Protein AF-A0A438GHR1-F1 (afdb_monomer)

Sequence (169 aa):
MHEEMKSLHKNNTYELMELPKGKKALKNKWVLKRKPEPNISQPSMNLEIEQLDVKTAFLHVCRLKKSLYGLKQALRQWYKKLDSFMVEHGYDRTASDHCVFVKKFSDGEVIIFLLYVDDMLIIGRDIGKIDKLKKELSKSFEMKDLGPAIQILGIKISRDGTNGKLWLS

Organism: Vitis vinifera (NCBI:txid29760)

Mean predicted aligned error: 11.73 Å

Structure (mmCIF, N/CA/C/O backbone):
data_AF-A0A438GHR1-F1
#
_entry.id   AF-A0A438GHR1-F1
#
loop_
_atom_site.group_PDB
_atom_site.id
_atom_site.type_symbol
_atom_site.label_atom_id
_atom_site.label_alt_id
_atom_site.label_comp_id
_atom_site.label_asym_id
_atom_site.label_entity_id
_atom_site.label_seq_id
_atom_site.pdbx_PDB_ins_code
_atom_site.Cartn_x
_atom_site.Cartn_y
_atom_site.Cartn_z
_atom_site.occupancy
_atom_site.B_iso_or_equiv
_atom_site.auth_seq_id
_atom_site.auth_comp_id
_atom_site.auth_asym_id
_atom_site.auth_atom_id
_atom_site.pdbx_PDB_model_num
ATOM 1 N N . MET A 1 1 ? 3.927 9.690 19.719 1.00 55.50 1 MET A N 1
ATOM 2 C CA . MET A 1 1 ? 2.719 10.045 20.494 1.00 5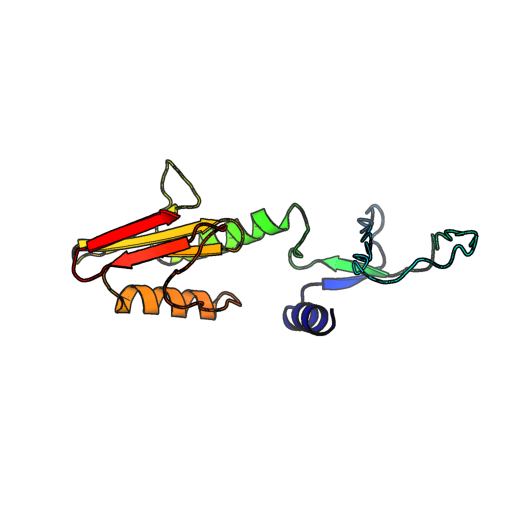5.50 1 MET A CA 1
ATOM 3 C C . MET A 1 1 ? 2.138 11.423 20.164 1.00 55.50 1 MET A C 1
ATOM 5 O O . MET A 1 1 ? 0.998 11.453 19.728 1.00 55.50 1 MET A O 1
ATOM 9 N N . HIS A 1 2 ? 2.851 12.553 20.316 1.00 66.44 2 HIS A N 1
ATOM 10 C CA . HIS A 1 2 ? 2.273 13.878 19.988 1.00 66.44 2 HIS A CA 1
ATOM 11 C C . HIS A 1 2 ? 1.879 14.018 18.506 1.00 66.44 2 HIS A C 1
ATOM 13 O O . HIS A 1 2 ? 0.755 14.410 18.207 1.00 66.44 2 HIS A O 1
ATOM 19 N N . GLU A 1 3 ? 2.763 13.632 17.583 1.00 68.75 3 GLU A N 1
ATOM 20 C CA . GLU A 1 3 ? 2.468 13.648 16.141 1.00 68.75 3 GLU A CA 1
ATOM 21 C C . GLU A 1 3 ? 1.344 12.671 15.755 1.00 68.75 3 GLU A C 1
ATOM 23 O O . GLU A 1 3 ? 0.461 13.008 14.969 1.00 68.75 3 GLU A O 1
ATOM 28 N N . GLU A 1 4 ? 1.296 11.493 16.383 1.00 69.50 4 GLU A N 1
ATOM 29 C CA . GLU A 1 4 ? 0.208 10.527 16.174 1.00 69.50 4 GLU A CA 1
ATOM 30 C C . GLU A 1 4 ? -1.141 11.100 16.623 1.00 69.50 4 GLU A C 1
ATOM 32 O O . GLU A 1 4 ? -2.114 11.014 15.879 1.00 69.50 4 GLU A O 1
ATOM 37 N N . MET A 1 5 ? -1.211 11.744 17.795 1.00 76.25 5 MET A N 1
ATOM 38 C CA . MET A 1 5 ? -2.456 12.360 18.270 1.00 76.25 5 MET A CA 1
ATOM 39 C C . MET A 1 5 ? -2.919 13.505 17.374 1.00 76.25 5 MET A C 1
ATOM 41 O O . MET A 1 5 ? -4.107 13.579 17.054 1.00 76.25 5 MET A O 1
ATOM 45 N N . LYS A 1 6 ? -1.992 14.339 16.887 1.00 79.44 6 LYS A N 1
ATOM 46 C CA . LYS A 1 6 ? -2.310 15.369 15.889 1.00 79.44 6 LYS A CA 1
ATOM 47 C C . LYS A 1 6 ? -2.886 14.759 14.611 1.00 79.44 6 LYS A C 1
ATOM 49 O O . LYS A 1 6 ? -3.883 15.268 14.103 1.00 79.44 6 LYS A O 1
ATOM 54 N N . SER A 1 7 ? -2.312 13.659 14.112 1.00 75.56 7 SER A N 1
ATOM 55 C CA . SER A 1 7 ? -2.842 12.954 12.936 1.00 75.56 7 SER A CA 1
ATOM 56 C C . SER A 1 7 ? -4.264 12.433 13.178 1.00 75.56 7 SER A C 1
ATOM 58 O O . SER A 1 7 ? -5.137 12.598 12.324 1.00 75.56 7 SER A O 1
ATOM 60 N N . LEU A 1 8 ? -4.556 11.884 14.364 1.00 80.75 8 LEU A N 1
ATOM 61 C CA . LEU A 1 8 ? -5.905 11.415 14.705 1.00 80.75 8 LEU A CA 1
ATOM 62 C C . LEU A 1 8 ? -6.941 12.546 14.742 1.00 80.75 8 LEU A C 1
ATOM 64 O O . LEU A 1 8 ? -8.063 12.347 14.267 1.00 80.75 8 LEU A O 1
ATOM 68 N N . HIS A 1 9 ? -6.577 13.719 15.269 1.00 80.44 9 HIS A N 1
ATOM 69 C CA . HIS A 1 9 ? -7.445 14.901 15.264 1.00 80.44 9 HIS A CA 1
ATOM 70 C C . HIS A 1 9 ? -7.642 15.454 13.856 1.00 80.44 9 HIS A C 1
ATOM 72 O O . HIS A 1 9 ? -8.784 15.636 13.436 1.00 80.44 9 HIS A O 1
ATOM 78 N N . LYS A 1 10 ? -6.555 15.629 13.094 1.00 83.38 10 LYS A N 1
ATOM 79 C CA . LYS A 1 10 ? -6.592 16.090 11.696 1.00 83.38 10 LYS A CA 1
ATOM 80 C C . LYS A 1 10 ? -7.491 15.203 10.833 1.00 83.38 10 LYS A C 1
ATOM 82 O O . LYS A 1 10 ? -8.243 15.698 10.001 1.00 83.38 10 LYS A O 1
ATOM 87 N N . ASN A 1 11 ? -7.452 13.893 11.067 1.00 82.06 11 ASN A N 1
ATOM 88 C CA . ASN A 1 11 ? -8.235 12.915 10.322 1.00 82.06 11 ASN A CA 1
ATOM 89 C C . ASN A 1 11 ? -9.652 12.689 10.877 1.00 82.06 11 ASN A C 1
ATOM 91 O O . ASN A 1 11 ? -10.371 11.855 10.317 1.00 82.06 11 ASN A O 1
ATOM 95 N N . ASN A 1 12 ? -10.067 13.405 11.932 1.00 83.50 12 ASN A N 1
ATOM 96 C CA . ASN A 1 12 ? -11.354 13.233 12.620 1.00 83.50 12 ASN A CA 1
ATOM 97 C C . ASN A 1 12 ? -11.636 11.750 12.949 1.00 83.50 12 ASN A C 1
ATOM 99 O O . ASN A 1 12 ? -12.716 11.215 12.685 1.00 83.50 12 ASN A O 1
ATOM 103 N N . THR A 1 13 ? -10.609 11.048 13.439 1.00 81.25 13 THR A N 1
ATOM 104 C CA . THR A 1 13 ? -10.615 9.583 13.581 1.00 81.25 13 THR A CA 1
ATOM 105 C C . THR A 1 13 ? -11.558 9.101 14.680 1.00 81.25 13 THR A C 1
ATOM 107 O O . THR A 1 13 ? -12.075 7.983 14.604 1.00 81.25 13 THR A O 1
ATOM 110 N N . TYR A 1 14 ? -11.812 9.927 15.692 1.00 85.19 14 TYR A N 1
ATOM 111 C CA . TYR A 1 14 ? -12.682 9.592 16.808 1.00 85.19 14 TYR A CA 1
ATOM 112 C C . TYR A 1 14 ? -13.398 10.826 17.351 1.00 85.19 14 TYR A C 1
ATOM 114 O O . TYR A 1 14 ? -13.000 11.958 17.097 1.00 85.19 14 TYR A O 1
ATOM 122 N N . GLU A 1 15 ? -14.439 10.590 18.137 1.00 86.62 15 GLU A N 1
ATOM 123 C CA . GLU A 1 15 ? -15.075 11.605 18.972 1.00 86.62 15 GLU A CA 1
ATOM 124 C C . GLU A 1 15 ? -15.254 11.075 20.395 1.00 86.62 15 GLU A C 1
ATOM 126 O O . GLU A 1 15 ? -15.350 9.863 20.608 1.00 86.62 15 GLU A O 1
ATOM 131 N N . LEU A 1 16 ? -15.283 11.981 21.367 1.00 85.00 16 LEU A N 1
ATOM 132 C CA . LEU A 1 16 ? -15.582 11.649 22.755 1.00 85.00 16 LEU A CA 1
ATOM 133 C C . LEU A 1 16 ? -17.096 11.661 22.957 1.00 85.00 16 LEU A C 1
ATOM 135 O O . LEU A 1 16 ? -17.762 12.618 22.572 1.00 85.00 16 LEU A O 1
ATOM 139 N N . MET A 1 17 ? -17.632 10.603 23.557 1.00 83.38 17 MET A N 1
ATOM 140 C CA . MET A 1 17 ? -19.052 10.500 23.891 1.00 83.38 17 MET A CA 1
ATOM 141 C C . MET A 1 17 ? -19.257 9.672 25.154 1.00 83.38 17 MET A C 1
ATOM 143 O O . MET A 1 17 ? -18.391 8.882 25.518 1.00 83.38 17 MET A O 1
ATOM 147 N N . GLU A 1 18 ? -20.411 9.788 25.800 1.00 83.88 18 GLU A N 1
ATOM 148 C CA . GLU A 1 18 ? -20.778 8.853 26.864 1.00 83.88 18 GLU A CA 1
ATOM 149 C C . GLU A 1 18 ? -20.989 7.438 26.314 1.00 83.88 18 GLU A C 1
ATOM 151 O O . GLU A 1 18 ? -21.389 7.249 25.160 1.00 83.88 18 GLU A O 1
ATOM 156 N N . LEU A 1 19 ? -20.721 6.420 27.135 1.00 81.69 19 LEU A N 1
ATOM 157 C CA . LEU A 1 19 ? -20.913 5.028 26.734 1.00 81.69 19 LEU A CA 1
ATOM 158 C C . LEU A 1 19 ? -22.399 4.762 26.409 1.00 81.69 19 LEU A C 1
ATOM 160 O O . LEU A 1 19 ? -23.237 4.843 27.309 1.00 81.69 19 LEU A O 1
ATOM 164 N N . PRO A 1 20 ? -22.753 4.381 25.164 1.00 84.75 20 PRO A N 1
ATOM 165 C CA . PRO A 1 20 ? -24.144 4.111 24.820 1.00 84.75 20 PRO A CA 1
ATOM 166 C C . PRO A 1 20 ? -24.714 2.942 25.631 1.00 84.75 20 PRO A C 1
ATOM 168 O O . PRO A 1 20 ? -24.051 1.913 25.804 1.00 84.75 20 PRO A O 1
ATOM 171 N N . LYS A 1 21 ? -25.975 3.062 26.068 1.00 83.81 21 LYS A N 1
ATOM 172 C CA . LYS A 1 21 ? -26.676 1.995 26.801 1.00 83.81 21 LYS A CA 1
ATOM 173 C C . LYS A 1 21 ? -26.648 0.681 26.005 1.00 83.81 21 LYS A C 1
ATOM 175 O O . LYS A 1 21 ? -26.923 0.659 24.807 1.00 83.81 21 LYS A O 1
ATOM 180 N N . GLY A 1 22 ? -26.291 -0.420 26.671 1.00 84.69 22 GLY A N 1
ATOM 181 C CA . GLY A 1 22 ? -26.218 -1.756 26.063 1.00 84.69 22 GLY A CA 1
ATOM 182 C C . GLY A 1 22 ? -24.974 -2.027 25.204 1.00 84.69 22 GLY A C 1
ATOM 183 O O . GLY A 1 22 ? -24.879 -3.091 24.593 1.00 84.69 22 GLY A O 1
ATOM 184 N N . LYS A 1 23 ? -24.003 -1.104 25.141 1.00 81.88 23 LYS A N 1
ATOM 185 C CA . LYS A 1 23 ? -22.714 -1.320 24.464 1.00 81.88 23 LYS A CA 1
ATOM 186 C C . LYS A 1 23 ? -21.593 -1.518 25.483 1.00 81.88 23 LYS A C 1
ATOM 188 O O . LYS A 1 23 ? -21.566 -0.893 26.536 1.00 81.88 23 LYS A O 1
ATOM 193 N N . LYS A 1 24 ? -20.633 -2.382 25.146 1.00 80.81 24 LYS A N 1
ATOM 194 C CA . LYS A 1 24 ? -19.422 -2.611 25.944 1.00 80.81 24 LYS A CA 1
ATOM 195 C C . LYS A 1 24 ? -18.250 -1.879 25.300 1.00 80.81 24 LYS A C 1
ATOM 197 O O . LYS A 1 24 ? -17.953 -2.113 24.130 1.00 80.81 24 LYS A O 1
ATOM 202 N N . ALA A 1 25 ? -17.576 -1.020 26.062 1.00 78.50 25 ALA A N 1
ATOM 203 C CA . ALA A 1 25 ? -16.344 -0.389 25.607 1.00 78.50 25 ALA A CA 1
ATOM 204 C C . ALA A 1 25 ? -15.245 -1.443 25.399 1.00 78.50 25 ALA A C 1
ATOM 206 O O . ALA A 1 25 ? -15.053 -2.336 26.234 1.00 78.50 25 ALA A O 1
ATOM 207 N N . LEU A 1 26 ? -14.502 -1.329 24.296 1.00 75.38 26 LEU A N 1
ATOM 208 C CA . LEU A 1 26 ? -13.290 -2.117 24.096 1.00 75.38 26 LEU A CA 1
ATOM 209 C C . LEU A 1 26 ? -12.210 -1.583 25.038 1.00 75.38 26 LEU A C 1
ATOM 211 O O . LEU A 1 26 ? -11.775 -0.441 24.911 1.00 75.38 26 LEU A O 1
ATOM 215 N N . LYS A 1 27 ? -11.776 -2.413 25.988 1.00 65.69 27 LYS A N 1
ATOM 216 C CA . LYS A 1 27 ? -10.633 -2.083 26.842 1.00 65.69 27 LYS A CA 1
ATOM 217 C C . LYS A 1 27 ? -9.363 -2.233 26.010 1.00 65.69 27 LYS A C 1
ATOM 219 O O . LYS A 1 27 ? -9.070 -3.331 25.544 1.00 65.69 27 LYS A O 1
ATOM 224 N N . ASN A 1 28 ? -8.617 -1.149 25.825 1.00 56.53 28 ASN A N 1
ATOM 225 C CA . ASN A 1 28 ? -7.293 -1.218 25.222 1.00 56.53 28 ASN A CA 1
ATOM 226 C C . ASN A 1 28 ? -6.250 -1.371 26.341 1.00 56.53 28 ASN A C 1
ATOM 228 O O . ASN A 1 28 ? -6.032 -0.441 27.113 1.00 56.53 28 ASN A O 1
ATOM 232 N N . LYS A 1 29 ? -5.651 -2.562 26.466 1.00 47.38 29 LYS A N 1
ATOM 233 C CA . LYS A 1 29 ? -4.483 -2.788 27.327 1.00 47.38 29 LYS A CA 1
ATOM 234 C C . LYS A 1 29 ? -3.228 -2.527 26.498 1.00 47.38 29 LYS A C 1
ATOM 236 O O . LYS A 1 29 ? -2.671 -3.451 25.913 1.00 47.38 29 LYS A O 1
ATOM 241 N N . TRP A 1 30 ? -2.773 -1.281 26.468 1.00 46.69 30 TRP A N 1
ATOM 242 C CA . TRP A 1 30 ? -1.406 -1.001 26.044 1.00 46.69 30 TRP A CA 1
ATOM 243 C C . TRP A 1 30 ? -0.465 -1.404 27.180 1.00 46.69 30 TRP A C 1
ATOM 245 O O . TRP A 1 30 ? -0.459 -0.781 28.238 1.00 46.69 30 TRP A O 1
ATOM 255 N N . VAL A 1 31 ? 0.312 -2.468 26.982 1.00 37.03 31 VAL A N 1
ATOM 256 C CA . VAL A 1 31 ? 1.412 -2.818 27.888 1.00 37.03 31 VAL A CA 1
ATOM 257 C C . VAL A 1 31 ? 2.642 -2.059 27.407 1.00 37.03 31 VAL A C 1
ATOM 259 O O . VAL A 1 31 ? 3.255 -2.427 26.405 1.00 37.03 31 VAL A O 1
ATOM 262 N N . LEU A 1 32 ? 2.993 -0.974 28.097 1.00 33.97 32 LEU A N 1
ATOM 263 C CA . LEU A 1 32 ? 4.230 -0.246 27.835 1.00 33.97 32 LEU A CA 1
ATOM 264 C C . LEU A 1 32 ? 5.406 -1.082 28.362 1.00 33.97 32 LEU A C 1
ATOM 266 O O . LEU A 1 32 ? 5.763 -1.015 29.536 1.00 33.97 32 LEU A O 1
ATOM 270 N N . LYS A 1 33 ? 6.001 -1.915 27.506 1.00 36.22 33 LYS A N 1
ATOM 271 C CA . LYS A 1 33 ? 7.210 -2.662 27.860 1.00 36.22 33 LYS A CA 1
ATOM 272 C C . LYS A 1 33 ? 8.418 -1.743 27.662 1.00 36.22 33 LYS A C 1
ATOM 274 O O . LYS A 1 33 ? 8.815 -1.495 26.525 1.00 36.22 33 LYS A O 1
ATOM 279 N N . ARG A 1 34 ? 8.999 -1.218 28.752 1.00 34.31 34 ARG A N 1
ATOM 280 C CA . ARG A 1 34 ? 10.312 -0.547 28.683 1.00 34.31 34 ARG A CA 1
ATOM 281 C C . ARG A 1 34 ? 11.323 -1.553 28.141 1.00 34.31 34 ARG A C 1
ATOM 283 O O . ARG A 1 34 ? 11.469 -2.641 28.693 1.00 34.31 34 ARG A O 1
ATOM 290 N N . LYS A 1 35 ? 11.997 -1.194 27.051 1.00 35.53 35 LYS A N 1
ATOM 291 C CA . LYS A 1 35 ? 13.143 -1.937 26.528 1.00 35.53 35 LYS A CA 1
ATOM 292 C C . LYS A 1 35 ? 14.341 -1.542 27.407 1.00 35.53 35 LYS A C 1
ATOM 294 O O . LYS A 1 35 ? 14.670 -0.357 27.413 1.00 35.53 35 LYS A O 1
ATOM 299 N N . PRO A 1 36 ? 14.912 -2.444 28.225 1.00 42.44 36 PRO A N 1
ATOM 300 C CA . PRO A 1 36 ? 16.077 -2.096 29.027 1.00 42.44 36 PRO A CA 1
ATOM 301 C C . PRO A 1 36 ? 17.268 -1.848 28.097 1.00 42.44 36 PRO A C 1
ATOM 303 O O . PRO A 1 36 ? 17.474 -2.598 27.140 1.00 42.44 36 PRO A O 1
ATOM 306 N N . GLU A 1 37 ? 18.023 -0.783 28.355 1.00 46.91 37 GLU A N 1
ATOM 307 C CA . GLU A 1 37 ? 19.318 -0.586 27.708 1.00 46.91 37 GLU A CA 1
ATOM 308 C C . GLU A 1 37 ? 20.335 -1.596 28.264 1.00 46.91 37 GLU A C 1
ATOM 310 O O . GLU A 1 37 ? 20.244 -1.947 29.443 1.00 46.91 37 GLU A O 1
ATOM 315 N N . PRO A 1 38 ? 21.305 -2.080 27.465 1.00 50.78 38 PRO A N 1
ATOM 316 C CA . PRO A 1 38 ? 22.126 -3.224 27.858 1.00 50.78 38 PRO A CA 1
ATOM 317 C C . PRO A 1 38 ? 23.184 -2.945 28.936 1.00 50.78 38 PRO A C 1
ATOM 319 O O . PRO A 1 38 ? 23.879 -3.879 29.306 1.00 50.78 38 PRO A O 1
ATOM 322 N N . ASN A 1 39 ? 23.355 -1.712 29.429 1.00 53.59 39 ASN A N 1
ATOM 323 C CA . ASN A 1 39 ? 24.538 -1.346 30.223 1.00 53.59 39 ASN A CA 1
ATOM 324 C C . ASN A 1 39 ? 24.255 -0.374 31.376 1.00 53.59 39 ASN A C 1
ATOM 326 O O . ASN A 1 39 ? 24.866 0.687 31.472 1.00 53.59 39 ASN A O 1
ATOM 330 N N . ILE A 1 40 ? 23.369 -0.748 32.299 1.00 51.59 40 ILE A N 1
ATOM 331 C CA . ILE A 1 40 ? 23.389 -0.157 33.642 1.00 51.59 40 ILE A CA 1
ATOM 332 C C . ILE A 1 40 ? 23.310 -1.304 34.647 1.00 51.59 40 ILE A C 1
ATOM 334 O O . ILE A 1 40 ? 22.316 -2.027 34.703 1.00 51.59 40 ILE A O 1
ATOM 338 N N . SER A 1 41 ? 24.386 -1.484 35.413 1.00 53.34 41 SER A N 1
ATOM 339 C CA . SER A 1 41 ? 24.448 -2.355 36.587 1.00 53.34 41 SER A CA 1
ATOM 340 C C . SER A 1 41 ? 23.233 -2.098 37.481 1.00 53.34 41 SER A C 1
ATOM 342 O O . SER A 1 41 ? 23.068 -0.992 37.995 1.00 53.34 41 SER A O 1
ATOM 344 N N . GLN A 1 42 ? 22.363 -3.099 37.624 1.00 50.16 42 GLN A N 1
ATOM 345 C CA . GLN A 1 42 ? 21.157 -3.016 38.447 1.00 50.16 42 GLN A CA 1
ATOM 346 C C . GLN A 1 42 ? 21.530 -2.727 39.909 1.00 50.16 42 GLN A C 1
ATOM 348 O O . GLN A 1 42 ? 22.249 -3.527 40.507 1.00 50.16 42 GLN A O 1
ATOM 353 N N . PRO A 1 43 ? 21.004 -1.663 40.540 1.00 42.56 43 PRO A N 1
ATOM 354 C CA . PRO A 1 43 ? 20.872 -1.658 41.983 1.00 42.56 43 PRO A CA 1
ATOM 355 C C . PRO A 1 43 ? 19.680 -2.552 42.339 1.00 42.56 43 PRO A C 1
ATOM 357 O O . PRO A 1 43 ? 18.554 -2.305 41.899 1.00 42.56 43 PRO A O 1
ATOM 360 N N . SER A 1 44 ? 19.918 -3.599 43.130 1.00 49.00 44 SER A N 1
ATOM 361 C CA . SER A 1 44 ? 18.861 -4.403 43.743 1.00 49.00 44 SER A CA 1
ATOM 362 C C . SER A 1 44 ? 18.155 -3.572 44.818 1.00 49.00 44 SER A C 1
ATOM 364 O O . SER A 1 44 ? 18.503 -3.625 45.996 1.00 49.00 44 SER A O 1
ATOM 366 N N . MET A 1 45 ? 17.173 -2.769 44.420 1.00 41.03 45 MET A N 1
ATOM 367 C CA . MET A 1 45 ? 16.161 -2.291 45.354 1.00 41.03 45 MET A CA 1
ATOM 368 C C . MET A 1 45 ? 14.944 -3.201 45.242 1.00 41.03 45 MET A C 1
ATOM 370 O O . MET A 1 45 ? 14.300 -3.263 44.194 1.00 41.03 45 MET A O 1
ATOM 374 N N . ASN A 1 46 ? 14.653 -3.910 46.334 1.00 43.00 46 ASN A N 1
ATOM 375 C CA . ASN A 1 46 ? 13.389 -4.607 46.542 1.00 43.00 46 ASN A CA 1
ATOM 376 C C . ASN A 1 46 ? 12.278 -3.552 46.605 1.00 43.00 46 ASN A C 1
ATOM 378 O O . ASN A 1 46 ? 12.009 -2.988 47.662 1.00 43.00 46 ASN A O 1
ATOM 382 N N . LEU A 1 47 ? 11.688 -3.238 45.454 1.00 46.28 47 LEU A N 1
ATOM 383 C CA . LEU A 1 47 ? 10.516 -2.378 45.354 1.00 46.28 47 LEU A CA 1
ATOM 384 C C . LEU A 1 47 ? 9.279 -3.267 45.269 1.00 46.28 47 LEU A C 1
ATOM 386 O O . LEU A 1 47 ? 9.155 -4.079 44.350 1.00 46.28 47 LEU A O 1
ATOM 390 N N . GLU A 1 48 ? 8.360 -3.095 46.213 1.00 37.41 48 GLU A N 1
ATOM 391 C CA . GLU A 1 48 ? 7.013 -3.643 46.096 1.00 37.41 48 GLU A CA 1
ATOM 392 C C . GLU A 1 48 ? 6.255 -2.864 45.014 1.00 37.41 48 GLU A C 1
ATOM 394 O O . GLU A 1 48 ? 6.169 -1.635 45.039 1.00 37.41 48 GLU A O 1
ATOM 399 N N . ILE A 1 49 ? 5.756 -3.587 44.009 1.00 40.12 49 ILE A N 1
ATOM 400 C CA . ILE A 1 49 ? 5.000 -3.024 42.889 1.00 40.12 49 ILE A CA 1
ATOM 401 C C . ILE A 1 49 ? 3.521 -3.290 43.155 1.00 40.12 49 ILE A C 1
ATOM 403 O O . ILE A 1 49 ? 3.047 -4.410 42.966 1.00 40.12 49 ILE A O 1
ATOM 407 N N . GLU A 1 50 ? 2.781 -2.257 43.546 1.00 34.16 50 GLU A N 1
ATOM 408 C CA . GLU A 1 50 ? 1.323 -2.324 43.635 1.00 34.16 50 GLU A CA 1
ATOM 409 C C . GLU A 1 50 ? 0.665 -1.835 42.337 1.00 34.16 50 GLU A C 1
ATOM 411 O O . GLU A 1 50 ? 1.018 -0.791 41.782 1.00 34.16 50 GLU A O 1
ATOM 416 N N . GLN A 1 51 ? -0.321 -2.590 41.841 1.00 42.56 51 GLN A N 1
ATOM 417 C CA . GLN A 1 51 ? -1.133 -2.218 40.683 1.00 42.56 51 GLN A CA 1
ATOM 418 C C . GLN A 1 51 ? -2.534 -1.797 41.142 1.00 42.56 51 GLN A C 1
ATOM 420 O O . GLN A 1 51 ? -3.329 -2.627 41.579 1.00 42.56 51 GLN A O 1
ATOM 425 N N . LEU A 1 52 ? -2.868 -0.518 40.964 1.00 36.50 52 LEU A N 1
ATOM 426 C CA . LEU A 1 52 ? -4.210 0.017 41.199 1.00 36.50 52 LEU A CA 1
ATOM 427 C C . LEU A 1 52 ? -5.004 0.062 39.880 1.00 36.50 52 LEU A C 1
ATOM 429 O O . LEU A 1 52 ? -4.521 0.572 38.869 1.00 36.50 52 LEU A O 1
ATOM 433 N N . ASP A 1 53 ? -6.230 -0.475 39.880 1.00 41.06 53 ASP A N 1
ATOM 434 C CA . ASP A 1 53 ? -7.168 -0.420 38.747 1.00 41.06 53 ASP A CA 1
ATOM 435 C C . ASP A 1 53 ? -8.231 0.653 39.014 1.00 41.06 53 ASP A C 1
ATOM 437 O O . ASP A 1 53 ? -9.132 0.467 39.836 1.00 41.06 53 ASP A O 1
ATOM 441 N N . VAL A 1 54 ? -8.145 1.789 38.319 1.00 48.53 54 VAL A N 1
ATOM 442 C CA . VAL A 1 54 ? -9.195 2.814 38.358 1.00 48.53 54 VAL A CA 1
ATOM 443 C C . VAL A 1 54 ? -10.356 2.336 37.486 1.00 48.53 54 VAL A C 1
ATOM 445 O O . VAL A 1 54 ? -10.423 2.608 36.287 1.00 48.53 54 VAL A O 1
ATOM 448 N N . LYS A 1 55 ? -11.292 1.597 38.089 1.00 49.62 55 LYS A N 1
ATOM 449 C CA . LYS A 1 55 ? -12.429 0.995 37.371 1.00 49.62 55 LYS A CA 1
ATOM 450 C C . LYS A 1 55 ? -13.463 2.009 36.864 1.00 49.62 55 LYS A C 1
ATOM 452 O O . LYS A 1 55 ? -14.261 1.653 35.997 1.00 49.62 55 LYS A O 1
ATOM 457 N N . THR A 1 56 ? -13.441 3.253 37.357 1.00 45.56 56 THR A N 1
ATOM 458 C CA . THR A 1 56 ? -14.588 4.168 37.218 1.00 45.56 56 THR A CA 1
ATOM 459 C C . THR A 1 56 ? -14.197 5.651 37.114 1.00 45.56 56 THR A C 1
ATOM 461 O O . THR A 1 56 ? -14.762 6.482 37.811 1.00 45.56 56 THR A O 1
ATOM 464 N N . ALA A 1 57 ? -13.233 6.018 36.262 1.00 46.53 57 ALA A N 1
ATOM 465 C CA . ALA A 1 57 ? -12.900 7.440 36.035 1.00 46.53 57 ALA A CA 1
ATOM 466 C C . ALA A 1 57 ? -13.291 7.988 34.653 1.00 46.53 57 ALA A C 1
ATOM 468 O O . ALA A 1 57 ? -13.186 9.188 34.423 1.00 46.53 57 ALA A O 1
ATOM 469 N N . PHE A 1 58 ? -13.772 7.154 33.729 1.00 51.91 58 PHE A N 1
ATOM 470 C CA . PHE A 1 58 ? -14.049 7.600 32.363 1.00 51.91 58 PHE A CA 1
ATOM 471 C C . PHE A 1 58 ? -15.534 7.441 32.033 1.00 51.91 58 PHE A C 1
ATOM 473 O O . PHE A 1 58 ? -15.966 6.403 31.538 1.00 51.91 58 PHE A O 1
ATOM 480 N N . LEU A 1 59 ? -16.318 8.488 32.318 1.00 58.75 59 LEU A N 1
ATOM 481 C CA . LEU A 1 59 ? -17.699 8.631 31.825 1.00 58.75 59 LEU A CA 1
ATOM 482 C C . LEU A 1 59 ? -17.743 8.698 30.289 1.00 58.75 59 LEU A C 1
ATOM 484 O O . LEU A 1 59 ? -18.713 8.272 29.666 1.00 58.75 59 LEU A O 1
ATOM 488 N N . HIS A 1 60 ? -16.659 9.188 29.682 1.00 69.06 60 HIS A N 1
ATOM 489 C CA . HIS A 1 60 ? -16.520 9.341 28.242 1.00 69.06 60 HIS A CA 1
ATOM 490 C C . HIS A 1 60 ? -15.656 8.231 27.637 1.00 69.06 60 HIS A C 1
ATOM 492 O O . HIS A 1 60 ? -14.606 7.861 28.162 1.00 69.06 60 HIS A O 1
ATOM 498 N N . VAL A 1 61 ? -16.092 7.733 26.488 1.00 79.44 61 VAL A N 1
ATOM 499 C CA . VAL A 1 61 ? -15.412 6.761 25.638 1.00 79.44 61 VAL A CA 1
ATOM 500 C C . VAL A 1 61 ? -15.145 7.368 24.262 1.00 79.44 61 VAL A C 1
ATOM 502 O O . VAL A 1 61 ? -15.881 8.235 23.792 1.00 79.44 61 VAL A O 1
ATOM 505 N N . CYS A 1 62 ? -14.099 6.897 23.581 1.00 82.62 62 CYS A N 1
ATOM 506 C CA . CYS A 1 62 ? -13.834 7.290 22.198 1.00 82.62 62 CYS A CA 1
ATOM 507 C C . CYS A 1 62 ? -14.675 6.443 21.234 1.00 82.62 62 CYS A C 1
ATOM 509 O O . CYS A 1 62 ? -14.440 5.238 21.094 1.00 82.62 62 CYS A O 1
ATOM 511 N N . ARG A 1 63 ? -15.609 7.065 20.511 1.00 84.69 63 ARG A N 1
ATOM 512 C CA . ARG A 1 63 ? -16.259 6.451 19.349 1.00 84.69 63 ARG A CA 1
ATOM 513 C C . ARG A 1 63 ? -15.358 6.618 18.134 1.00 84.69 63 ARG A C 1
ATOM 515 O O . ARG A 1 63 ? -15.168 7.725 17.639 1.00 84.69 63 ARG A O 1
ATOM 522 N N . LEU A 1 64 ? -14.806 5.509 17.651 1.00 84.69 64 LEU A N 1
ATOM 523 C CA . LEU A 1 64 ? -13.981 5.499 16.446 1.00 84.69 64 LEU A CA 1
ATOM 524 C C . LEU A 1 64 ? -14.857 5.676 15.203 1.00 84.69 64 LEU A C 1
ATOM 526 O O . LEU A 1 64 ? -15.746 4.866 14.946 1.00 84.69 64 LEU A O 1
ATOM 530 N N . LYS A 1 65 ? -14.583 6.726 14.430 1.00 85.38 65 LYS A N 1
ATOM 531 C CA . LYS A 1 65 ? -15.175 6.977 13.107 1.00 85.38 65 LYS A CA 1
ATOM 532 C C . LYS A 1 65 ? -14.378 6.300 11.997 1.00 85.38 65 LYS A C 1
ATOM 534 O O . LYS A 1 65 ? -14.932 5.953 10.959 1.00 85.38 65 LYS A O 1
ATOM 539 N N . LYS A 1 66 ? -13.077 6.102 12.224 1.00 82.94 66 LYS A N 1
ATOM 540 C CA . LYS A 1 66 ? -12.154 5.409 11.319 1.00 82.94 66 LYS A CA 1
ATOM 541 C C . LYS A 1 66 ? -11.435 4.289 12.063 1.00 82.94 66 LYS A C 1
ATOM 543 O O . LYS A 1 66 ? -11.303 4.319 13.286 1.00 82.94 66 LYS A O 1
ATOM 548 N N . SER A 1 67 ? -10.969 3.286 11.327 1.00 82.06 67 SER A N 1
ATOM 549 C CA . SER A 1 67 ? -10.168 2.215 11.913 1.00 82.06 67 SER A CA 1
ATOM 550 C C . SER A 1 67 ? -8.811 2.742 12.378 1.00 82.06 67 SER A C 1
ATOM 552 O O . SER A 1 67 ? -8.097 3.370 11.601 1.00 82.06 67 SER A O 1
ATOM 554 N N . LEU A 1 68 ? -8.446 2.448 13.624 1.00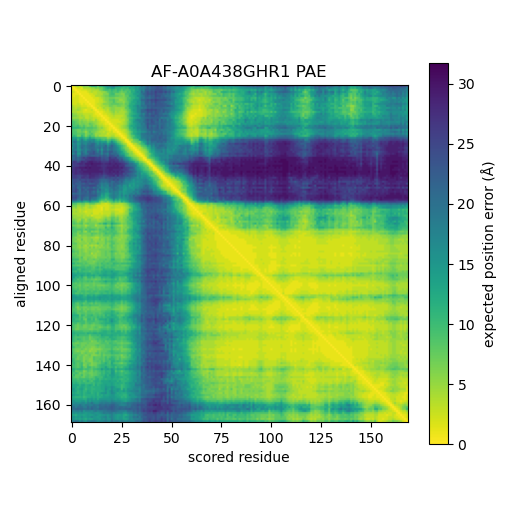 80.81 68 LEU A N 1
ATOM 555 C CA . LEU A 1 68 ? -7.132 2.762 14.178 1.00 80.81 68 LEU A CA 1
ATOM 556 C C . LEU A 1 68 ? -6.125 1.655 13.890 1.00 80.81 68 LEU A C 1
ATOM 558 O O . LEU A 1 68 ? -6.447 0.473 14.029 1.00 80.81 68 LEU A O 1
ATOM 562 N N . TYR A 1 69 ? -4.894 2.048 13.577 1.00 74.69 69 TYR A N 1
ATOM 563 C CA . TYR A 1 69 ? -3.775 1.119 13.484 1.00 74.69 69 TYR A CA 1
ATOM 564 C C . TYR A 1 69 ? -3.637 0.284 14.771 1.00 74.69 69 TYR A C 1
ATOM 566 O O . TYR A 1 69 ? -3.915 0.761 15.872 1.00 74.69 69 TYR A O 1
ATOM 574 N N . GLY A 1 70 ? -3.282 -0.995 14.626 1.00 76.38 70 GLY A N 1
ATOM 575 C CA . GLY A 1 70 ? -3.233 -1.966 15.728 1.00 76.38 70 GLY A CA 1
ATOM 576 C C . GLY A 1 70 ? -4.565 -2.657 16.054 1.00 76.38 70 GLY A C 1
ATOM 577 O O . GLY A 1 70 ? -4.572 -3.681 16.735 1.00 76.38 70 GLY A O 1
ATOM 578 N N . LEU A 1 71 ? -5.704 -2.180 15.533 1.00 80.56 71 LEU A N 1
ATOM 579 C CA . LEU A 1 71 ? -6.948 -2.951 15.597 1.00 80.56 71 LEU A CA 1
ATOM 580 C C . LEU A 1 71 ? -6.941 -4.068 14.552 1.00 80.56 71 LEU A C 1
ATOM 582 O O . LEU A 1 71 ? -6.648 -3.830 13.382 1.00 80.56 71 LEU A O 1
ATOM 586 N N . LYS A 1 72 ? -7.418 -5.262 14.930 1.00 77.31 72 LYS A N 1
ATOM 587 C CA . LYS A 1 72 ? -7.581 -6.407 14.008 1.00 77.31 72 LYS A CA 1
ATOM 588 C C . LYS A 1 72 ? -8.381 -6.055 12.742 1.00 77.31 72 LYS A C 1
ATOM 590 O O . LYS A 1 72 ? -8.152 -6.611 11.677 1.00 77.31 72 LYS A O 1
ATOM 595 N N . GLN A 1 73 ? -9.328 -5.124 12.859 1.00 81.44 73 GLN A N 1
ATOM 596 C CA . GLN A 1 73 ? -10.195 -4.681 11.763 1.00 81.44 73 GLN A CA 1
ATOM 597 C C . GLN A 1 73 ? -9.506 -3.685 10.812 1.00 81.44 73 GLN A C 1
ATOM 599 O O . GLN A 1 73 ? -9.962 -3.520 9.682 1.00 81.44 73 GLN A O 1
ATOM 604 N N . ALA A 1 74 ? -8.442 -3.005 11.248 1.00 86.00 74 ALA A N 1
ATOM 605 C CA . ALA A 1 74 ? -7.863 -1.887 10.508 1.00 86.00 74 ALA A CA 1
ATOM 606 C C . ALA A 1 74 ? -7.199 -2.317 9.207 1.00 86.00 74 ALA A C 1
ATOM 608 O O . ALA A 1 74 ? -7.461 -1.707 8.177 1.00 86.00 74 ALA A O 1
ATOM 609 N N . LEU A 1 75 ? -6.454 -3.424 9.225 1.00 85.81 75 LEU A N 1
ATOM 610 C CA . LEU A 1 75 ? -5.828 -3.980 8.022 1.00 85.81 75 LEU A CA 1
ATOM 611 C C . LEU A 1 75 ? -6.857 -4.324 6.942 1.00 85.81 75 LEU A C 1
ATOM 613 O O . LEU A 1 75 ? -6.650 -4.048 5.765 1.00 85.81 75 LEU A O 1
ATOM 617 N N . ARG A 1 76 ? -8.018 -4.859 7.340 1.00 89.44 76 ARG A N 1
ATOM 618 C CA . ARG A 1 76 ? -9.097 -5.172 6.398 1.00 89.44 76 ARG A CA 1
ATOM 619 C C . ARG A 1 76 ? -9.718 -3.915 5.792 1.00 89.44 76 ARG A C 1
ATOM 621 O O . ARG A 1 76 ? -10.049 -3.918 4.611 1.00 89.44 76 ARG A O 1
ATOM 628 N N . GLN A 1 77 ? -9.931 -2.870 6.591 1.00 90.25 77 GLN A N 1
ATOM 629 C CA . GLN A 1 77 ? -10.489 -1.607 6.092 1.00 90.25 77 GLN A CA 1
ATOM 630 C C . GLN A 1 77 ? -9.504 -0.884 5.176 1.00 90.25 77 GLN A C 1
ATOM 632 O O . GLN A 1 77 ? -9.904 -0.374 4.134 1.00 90.25 77 GLN A O 1
ATOM 637 N N . TRP A 1 78 ? -8.222 -0.912 5.539 1.00 90.62 78 TRP A N 1
ATOM 638 C CA . TRP A 1 78 ? -7.132 -0.421 4.711 1.00 90.62 78 TRP A CA 1
ATOM 639 C C . TRP A 1 78 ? -7.114 -1.107 3.344 1.00 90.62 78 TRP A C 1
ATOM 641 O O . TRP A 1 78 ? -7.263 -0.433 2.327 1.00 90.62 78 TRP A O 1
ATOM 651 N N . TYR A 1 79 ? -7.063 -2.444 3.331 1.00 93.38 79 TYR A N 1
ATOM 652 C CA . TYR A 1 79 ? -7.090 -3.222 2.096 1.00 93.38 79 TYR A CA 1
ATOM 653 C C . TYR A 1 79 ? -8.307 -2.875 1.236 1.00 93.38 79 TYR A C 1
ATOM 655 O O . TYR A 1 79 ? -8.148 -2.532 0.076 1.00 93.38 79 TYR A O 1
ATOM 663 N N . LYS A 1 80 ? -9.521 -2.871 1.806 1.00 93.50 80 LYS A N 1
ATOM 664 C CA . LYS A 1 80 ? -10.749 -2.534 1.062 1.00 93.50 80 LYS A CA 1
ATOM 665 C C . LYS A 1 80 ? -10.717 -1.144 0.431 1.00 93.50 80 LYS A C 1
ATOM 667 O O . LYS A 1 80 ? -11.240 -0.954 -0.667 1.00 93.50 80 LYS A O 1
ATOM 672 N N . LYS A 1 81 ? -10.161 -0.162 1.145 1.00 93.62 81 LYS A N 1
ATOM 673 C CA . LYS A 1 81 ? -10.067 1.213 0.654 1.00 93.62 81 LYS A CA 1
ATOM 674 C C . LYS A 1 81 ? -9.076 1.310 -0.503 1.00 93.62 81 LYS A C 1
ATOM 676 O O . LYS A 1 81 ? -9.405 1.949 -1.500 1.00 93.62 81 LYS A O 1
ATOM 681 N N . LEU A 1 82 ? -7.912 0.671 -0.378 1.00 95.06 82 LEU A N 1
ATOM 682 C CA . LEU A 1 82 ? -6.914 0.625 -1.446 1.00 95.06 82 LEU A CA 1
ATOM 683 C C . LEU A 1 82 ? -7.429 -0.156 -2.655 1.00 95.06 82 LEU A C 1
ATOM 685 O O . LEU A 1 82 ? -7.311 0.296 -3.782 1.00 95.06 82 LEU A O 1
ATOM 689 N N . ASP A 1 83 ? -8.057 -1.295 -2.410 1.00 95.62 83 ASP A N 1
ATOM 690 C CA . ASP A 1 83 ? -8.657 -2.144 -3.424 1.00 95.62 83 ASP A CA 1
ATOM 691 C C . ASP A 1 83 ? -9.676 -1.389 -4.289 1.00 95.62 83 ASP A C 1
ATOM 693 O O . ASP A 1 83 ? -9.572 -1.373 -5.514 1.00 95.62 83 ASP A O 1
ATOM 697 N N . SER A 1 84 ? -10.603 -0.674 -3.643 1.00 96.12 84 SER A N 1
ATOM 698 C CA . SER A 1 84 ? -11.579 0.170 -4.343 1.00 96.12 84 SER A CA 1
ATOM 699 C C . SER A 1 84 ? -10.886 1.245 -5.183 1.00 96.12 84 SER A C 1
ATOM 701 O O . SER A 1 84 ? -11.259 1.460 -6.332 1.00 96.12 84 SER A O 1
ATOM 703 N N . PHE A 1 85 ? -9.847 1.881 -4.629 1.00 96.62 85 PHE A N 1
ATOM 704 C CA . PHE A 1 85 ? -9.050 2.880 -5.337 1.00 96.62 85 PHE A CA 1
ATOM 705 C C . PHE A 1 85 ? -8.366 2.285 -6.577 1.00 96.62 85 PHE A C 1
ATOM 707 O O . PHE A 1 85 ? -8.436 2.872 -7.653 1.00 96.62 85 PHE A O 1
ATOM 714 N N . MET A 1 86 ? -7.740 1.113 -6.460 1.00 97.19 86 MET A N 1
ATOM 715 C CA . MET A 1 86 ? -7.034 0.468 -7.570 1.00 97.19 86 MET A CA 1
ATOM 716 C C . MET A 1 86 ? -7.995 0.081 -8.699 1.00 97.19 86 MET A C 1
ATOM 718 O O . MET A 1 86 ? -7.714 0.371 -9.864 1.00 97.19 86 MET A O 1
ATOM 722 N N . VAL A 1 87 ? -9.150 -0.499 -8.359 1.00 95.81 87 VAL A N 1
ATOM 723 C CA . VAL A 1 87 ? -10.194 -0.857 -9.332 1.00 95.81 87 VAL A CA 1
ATOM 724 C C . VAL A 1 87 ? -10.747 0.384 -10.037 1.00 95.81 87 VAL A C 1
ATOM 726 O O . VAL A 1 87 ? -10.865 0.387 -11.259 1.00 95.81 87 VAL A O 1
ATOM 729 N N . GLU A 1 88 ? -11.015 1.469 -9.305 1.00 96.19 88 GLU A N 1
ATOM 730 C CA . GLU A 1 88 ? -11.459 2.750 -9.880 1.00 96.19 88 GLU A CA 1
ATOM 731 C C . GLU A 1 88 ? -10.420 3.343 -10.848 1.00 96.19 88 GLU A C 1
ATOM 733 O O . GLU A 1 88 ? -10.767 3.919 -11.878 1.00 96.19 88 GLU A O 1
ATOM 738 N N . HIS A 1 89 ? -9.132 3.125 -10.576 1.00 94.88 89 HIS A N 1
ATOM 739 C CA . HIS A 1 89 ? -8.036 3.525 -11.459 1.00 94.88 89 HIS A CA 1
ATOM 740 C C . HIS A 1 89 ? -7.766 2.515 -12.587 1.00 94.88 89 HIS A C 1
ATOM 742 O O . HIS A 1 89 ? -6.786 2.669 -13.327 1.00 94.88 89 HIS A O 1
ATOM 748 N N . GLY A 1 90 ? -8.626 1.509 -12.767 1.00 95.81 90 GLY A N 1
ATOM 749 C CA . GLY A 1 90 ? -8.573 0.533 -13.855 1.00 95.81 90 GLY A CA 1
ATOM 750 C C . GLY A 1 90 ? -7.470 -0.512 -13.703 1.00 95.81 90 GLY A C 1
ATOM 751 O O . GLY A 1 90 ? -6.877 -0.902 -14.707 1.00 95.81 90 GLY A O 1
ATOM 752 N N . TYR A 1 91 ? -7.136 -0.892 -12.470 1.00 97.25 91 TYR A N 1
ATOM 753 C CA . TYR A 1 91 ? -6.281 -2.042 -12.181 1.00 97.25 91 TYR A CA 1
ATOM 754 C C . TYR A 1 91 ? -7.130 -3.258 -11.816 1.00 97.25 91 TYR A C 1
ATOM 756 O O . TYR A 1 91 ? -8.078 -3.152 -11.038 1.00 97.25 91 TYR A O 1
ATOM 764 N N . ASP A 1 92 ? -6.716 -4.425 -12.296 1.00 96.62 92 ASP A N 1
ATOM 765 C CA . ASP A 1 92 ? -7.345 -5.700 -11.981 1.00 96.62 92 ASP A CA 1
ATOM 766 C C . ASP A 1 92 ? -6.538 -6.457 -10.929 1.00 96.62 92 ASP A C 1
ATOM 768 O O . ASP A 1 92 ? -5.311 -6.536 -11.002 1.00 96.62 92 ASP A O 1
ATOM 772 N N . ARG A 1 93 ? -7.220 -7.065 -9.957 1.00 96.50 93 ARG A N 1
ATOM 773 C CA . ARG A 1 93 ? -6.582 -8.010 -9.030 1.00 96.50 93 ARG A CA 1
ATOM 774 C C . ARG A 1 93 ? -6.252 -9.303 -9.756 1.00 96.50 93 ARG A C 1
ATOM 776 O O . ARG A 1 93 ? -7.063 -9.799 -10.539 1.00 96.50 93 ARG A O 1
ATOM 783 N N . THR A 1 94 ? -5.125 -9.914 -9.417 1.00 95.25 94 THR A N 1
ATOM 784 C CA . THR A 1 94 ? -4.867 -11.281 -9.870 1.00 95.25 94 THR A CA 1
ATOM 785 C C . THR A 1 94 ? -5.733 -12.286 -9.104 1.00 95.25 94 THR A C 1
ATOM 787 O O . THR A 1 94 ? -6.130 -12.047 -7.960 1.00 95.25 94 THR A O 1
ATOM 790 N N . ALA A 1 95 ? -6.046 -13.417 -9.745 1.00 92.31 95 ALA A N 1
ATOM 791 C CA . ALA A 1 95 ? -6.786 -14.513 -9.115 1.00 92.31 95 ALA A CA 1
ATOM 792 C C . ALA A 1 95 ? -5.914 -15.328 -8.146 1.00 92.31 95 ALA A C 1
ATOM 794 O O . ALA A 1 95 ? -6.424 -15.877 -7.176 1.00 92.31 95 ALA A O 1
ATOM 795 N N . SER A 1 96 ? -4.606 -15.397 -8.413 1.00 91.94 96 SER A N 1
ATOM 796 C CA . SER A 1 96 ? -3.650 -16.130 -7.580 1.00 91.94 96 SER A CA 1
ATOM 797 C C . SER A 1 96 ? -3.335 -15.393 -6.280 1.00 91.94 96 SER A C 1
ATOM 799 O O . SER A 1 96 ? -3.157 -16.031 -5.247 1.00 91.94 96 SER A O 1
ATOM 801 N N . ASP A 1 97 ? -3.267 -14.060 -6.332 1.00 91.69 97 ASP A N 1
ATOM 802 C CA . ASP A 1 97 ? -3.003 -13.213 -5.174 1.00 91.69 97 ASP A CA 1
ATOM 803 C C . ASP A 1 97 ? -3.758 -11.875 -5.284 1.00 91.69 97 ASP A C 1
ATOM 805 O O . ASP A 1 97 ? -3.486 -11.027 -6.141 1.00 91.69 97 ASP A O 1
ATOM 809 N N . HIS A 1 98 ? -4.714 -11.669 -4.379 1.00 92.12 98 HIS A N 1
ATOM 810 C CA . HIS A 1 98 ? -5.545 -10.467 -4.320 1.00 92.12 98 HIS A CA 1
ATOM 811 C C . HIS A 1 98 ? -4.806 -9.212 -3.827 1.00 92.12 98 HIS A C 1
ATOM 813 O O . HIS A 1 98 ? -5.382 -8.121 -3.845 1.00 92.12 98 HIS A O 1
ATOM 819 N N . CYS A 1 99 ? -3.553 -9.344 -3.394 1.00 94.44 99 CYS A N 1
ATOM 820 C CA . CYS A 1 99 ? -2.659 -8.232 -3.092 1.00 94.44 99 CYS A CA 1
ATOM 821 C C . CYS A 1 99 ? -1.837 -7.771 -4.307 1.00 94.44 99 CYS A C 1
ATOM 823 O O . CYS A 1 99 ? -1.135 -6.760 -4.220 1.00 94.44 99 CYS A O 1
ATOM 825 N N . VAL A 1 100 ? -1.933 -8.483 -5.434 1.00 96.50 100 VAL A N 1
ATOM 826 C CA . VAL A 1 100 ? -1.291 -8.125 -6.699 1.00 96.50 100 VAL A CA 1
ATOM 827 C C . VAL A 1 100 ? -2.331 -7.512 -7.631 1.00 96.50 100 VAL A C 1
ATOM 829 O O . VAL A 1 100 ? -3.334 -8.140 -7.973 1.00 96.50 100 VAL A O 1
ATOM 832 N N . PHE A 1 101 ? -2.057 -6.294 -8.077 1.00 97.75 101 PHE A N 1
ATOM 833 C CA . PHE A 1 101 ? -2.871 -5.534 -9.013 1.00 97.75 101 PHE A CA 1
ATOM 834 C C . PHE A 1 101 ? -2.100 -5.339 -10.314 1.00 97.75 101 PHE A C 1
ATOM 836 O O . PHE A 1 101 ? -0.925 -4.979 -10.299 1.00 97.75 101 PHE A O 1
ATOM 843 N N . VAL A 1 102 ? -2.752 -5.552 -11.449 1.00 97.56 102 VAL A N 1
ATOM 844 C CA . VAL A 1 102 ? -2.140 -5.458 -12.772 1.00 97.56 102 VAL A CA 1
ATOM 845 C C . VAL A 1 102 ? -2.981 -4.544 -13.642 1.00 97.56 102 VAL A C 1
ATOM 847 O O . VAL A 1 102 ? -4.200 -4.673 -13.703 1.00 97.56 102 VAL A O 1
ATOM 850 N N . LYS A 1 103 ? -2.320 -3.633 -14.351 1.00 97.12 103 LYS A N 1
ATOM 851 C CA . LYS A 1 103 ? -2.940 -2.827 -15.398 1.00 97.12 103 LYS A CA 1
ATOM 852 C C . LYS A 1 103 ? -2.142 -2.951 -16.678 1.00 97.12 103 LYS A C 1
ATOM 854 O O . LYS A 1 103 ? -0.945 -2.667 -16.698 1.00 97.12 103 LYS A O 1
ATOM 859 N N . LYS A 1 104 ? -2.829 -3.363 -17.741 1.00 96.06 104 LYS A N 1
ATOM 860 C CA . LYS A 1 104 ? -2.297 -3.397 -19.104 1.00 96.06 104 LYS A CA 1
ATOM 861 C C . LYS A 1 104 ? -2.772 -2.147 -19.836 1.00 96.06 104 LYS A C 1
ATOM 863 O O . LYS A 1 104 ? -3.961 -1.838 -19.827 1.00 96.06 104 LYS A O 1
ATOM 868 N N . PHE A 1 105 ? -1.842 -1.418 -20.431 1.00 94.94 105 PHE A N 1
ATOM 869 C CA . PHE A 1 105 ? -2.116 -0.211 -21.198 1.00 94.94 105 PHE A CA 1
ATOM 870 C C . PHE A 1 105 ? -2.255 -0.547 -22.687 1.00 94.94 105 PHE A C 1
ATOM 872 O O . PHE A 1 105 ? -1.801 -1.591 -23.153 1.00 94.94 105 PHE A O 1
ATOM 879 N N . SER A 1 106 ? -2.904 0.339 -23.444 1.00 93.19 106 SER A N 1
ATOM 880 C CA . SER A 1 106 ? -3.159 0.150 -24.880 1.00 93.19 106 SER A CA 1
ATOM 881 C C . SER A 1 106 ? -1.886 0.124 -25.730 1.00 93.19 106 SER A C 1
ATOM 883 O O . SER A 1 106 ? -1.890 -0.440 -26.816 1.00 93.19 106 SER A O 1
ATOM 885 N N . ASP A 1 107 ? -0.803 0.723 -25.238 1.00 93.12 107 ASP A N 1
ATOM 886 C CA . ASP A 1 107 ? 0.527 0.714 -25.854 1.00 93.12 107 ASP A CA 1
ATOM 887 C C . ASP A 1 107 ? 1.334 -0.560 -25.537 1.00 93.12 107 ASP A C 1
ATOM 889 O O . ASP A 1 107 ? 2.497 -0.669 -25.918 1.00 93.12 107 ASP A O 1
ATOM 893 N N . GLY A 1 108 ? 0.728 -1.533 -24.848 1.00 92.62 108 GLY A N 1
ATOM 894 C CA . GLY A 1 108 ? 1.370 -2.786 -24.455 1.00 92.62 108 GLY A CA 1
ATOM 895 C C . GLY A 1 108 ? 2.190 -2.692 -23.167 1.00 92.62 108 GLY A C 1
ATOM 896 O O . GLY A 1 108 ? 2.713 -3.712 -22.714 1.00 92.62 108 GLY A O 1
ATOM 897 N N . GLU A 1 109 ? 2.286 -1.514 -22.540 1.00 94.06 109 GLU A N 1
ATOM 898 C CA . GLU A 1 109 ? 2.937 -1.381 -21.240 1.00 94.06 109 GLU A CA 1
ATOM 899 C C . GLU A 1 109 ? 2.113 -2.020 -20.124 1.00 94.06 109 GLU A C 1
ATOM 901 O O . GLU A 1 109 ? 0.883 -2.102 -20.172 1.00 94.06 109 GLU A O 1
ATOM 906 N N . VAL A 1 110 ? 2.807 -2.465 -19.079 1.00 95.19 110 VAL A N 1
ATOM 907 C CA . VAL A 1 110 ? 2.188 -3.111 -17.923 1.00 95.19 110 VAL A CA 1
ATOM 908 C C . VAL A 1 110 ? 2.722 -2.480 -16.648 1.00 95.19 110 VAL A C 1
ATOM 910 O O . VAL A 1 110 ? 3.932 -2.311 -16.489 1.00 95.19 110 VAL A O 1
ATOM 913 N N . ILE A 1 111 ? 1.811 -2.160 -15.730 1.00 97.31 111 ILE A N 1
ATOM 914 C CA . ILE A 1 111 ? 2.148 -1.868 -14.338 1.00 97.31 111 ILE A CA 1
ATOM 915 C C . ILE A 1 111 ? 1.623 -2.999 -13.466 1.00 97.31 111 ILE A C 1
ATOM 917 O O . ILE A 1 111 ? 0.457 -3.382 -13.564 1.00 97.31 111 ILE A O 1
ATOM 921 N N . ILE A 1 112 ? 2.494 -3.491 -12.592 1.00 96.75 112 ILE A N 1
ATOM 922 C CA . ILE A 1 112 ? 2.173 -4.414 -11.513 1.00 96.75 112 ILE A CA 1
ATOM 923 C C . ILE A 1 112 ? 2.369 -3.659 -10.200 1.00 96.75 112 ILE A C 1
ATOM 925 O O . ILE A 1 112 ? 3.427 -3.085 -9.949 1.00 96.75 112 ILE A O 1
ATOM 929 N N . PHE A 1 113 ? 1.344 -3.657 -9.366 1.00 96.62 113 PHE A N 1
ATOM 930 C CA . PHE A 1 113 ? 1.353 -3.075 -8.036 1.00 96.62 113 PHE A CA 1
ATOM 931 C C . PHE A 1 113 ? 1.155 -4.193 -7.013 1.00 96.62 113 PHE A C 1
ATOM 933 O O . PHE A 1 113 ? 0.238 -5.001 -7.142 1.00 96.62 113 PHE A O 1
ATOM 940 N N . LEU A 1 114 ? 2.015 -4.241 -6.003 1.00 94.81 114 LEU A N 1
ATOM 941 C CA . LEU A 1 114 ? 1.971 -5.203 -4.911 1.00 94.81 114 LEU A CA 1
ATOM 942 C C . LEU A 1 114 ? 1.732 -4.481 -3.590 1.00 94.81 114 LEU A C 1
ATOM 944 O O . LEU A 1 114 ? 2.396 -3.485 -3.300 1.00 94.81 114 LEU A O 1
ATOM 948 N N . LEU A 1 115 ? 0.836 -5.032 -2.774 1.00 93.88 115 LEU A N 1
ATOM 949 C CA . LEU A 1 115 ? 0.612 -4.605 -1.398 1.00 93.88 115 LEU A CA 1
ATOM 950 C C . LEU A 1 115 ? 1.003 -5.715 -0.420 1.00 93.88 115 LEU A C 1
ATOM 952 O O . LEU A 1 115 ? 0.431 -6.800 -0.451 1.00 93.88 115 LEU A O 1
ATOM 956 N N . TYR A 1 116 ? 1.883 -5.421 0.527 1.00 90.12 116 TYR A N 1
ATOM 957 C CA . TYR A 1 116 ? 2.089 -6.253 1.704 1.00 90.12 116 TYR A CA 1
ATOM 958 C C . TYR A 1 116 ? 1.824 -5.428 2.957 1.00 90.12 116 TYR A C 1
ATOM 960 O O . TYR A 1 116 ? 2.669 -4.651 3.376 1.00 90.12 116 TYR A O 1
ATOM 968 N N . VAL A 1 117 ? 0.655 -5.609 3.577 1.00 85.88 117 VAL A N 1
ATOM 969 C CA . VAL A 1 117 ? 0.241 -4.829 4.757 1.00 85.88 117 VAL A CA 1
ATOM 970 C C . VAL A 1 117 ? 0.291 -3.318 4.453 1.00 85.88 117 VAL A C 1
ATOM 972 O O . VAL A 1 117 ? -0.636 -2.800 3.827 1.00 85.88 117 VAL A O 1
ATOM 975 N N . ASP A 1 118 ? 1.341 -2.626 4.886 1.00 85.06 118 ASP A N 1
ATOM 976 C CA . ASP A 1 118 ? 1.640 -1.211 4.671 1.00 85.06 118 ASP A CA 1
ATOM 977 C C . ASP A 1 118 ? 2.764 -0.961 3.647 1.00 85.06 118 ASP A C 1
ATOM 979 O O . ASP A 1 118 ? 2.854 0.144 3.111 1.00 85.06 118 ASP A O 1
ATOM 983 N N . ASP A 1 119 ? 3.555 -1.979 3.303 1.00 88.69 119 ASP A N 1
ATOM 984 C CA . ASP A 1 119 ? 4.590 -1.903 2.275 1.00 88.69 119 ASP A CA 1
ATOM 985 C C . ASP A 1 119 ? 3.984 -2.023 0.870 1.00 88.69 119 ASP A C 1
ATOM 987 O O . ASP A 1 119 ? 3.226 -2.946 0.559 1.00 88.69 119 ASP A O 1
ATOM 991 N N . MET A 1 120 ? 4.346 -1.092 -0.012 1.00 91.69 120 MET A N 1
ATOM 992 C CA . MET A 1 120 ? 3.892 -1.063 -1.404 1.00 91.69 120 MET A CA 1
ATOM 993 C C . MET A 1 120 ? 5.066 -1.217 -2.363 1.00 91.69 120 MET A C 1
ATOM 995 O O . MET A 1 120 ? 6.108 -0.582 -2.196 1.00 91.69 120 MET A O 1
ATOM 999 N N . LEU A 1 121 ? 4.868 -1.996 -3.425 1.00 93.81 121 LEU A N 1
ATOM 1000 C CA . LEU A 1 121 ? 5.831 -2.139 -4.509 1.00 93.81 121 LEU A CA 1
ATOM 1001 C C . LEU A 1 121 ? 5.166 -1.851 -5.850 1.00 93.81 121 LEU A C 1
ATOM 1003 O O . LEU A 1 121 ? 4.106 -2.387 -6.156 1.00 93.81 121 LEU A O 1
ATOM 1007 N N . ILE A 1 122 ? 5.816 -1.032 -6.673 1.00 95.12 122 ILE A N 1
ATOM 1008 C CA . ILE A 1 122 ? 5.364 -0.721 -8.030 1.00 95.12 122 ILE A CA 1
ATOM 1009 C C . ILE A 1 122 ? 6.426 -1.209 -9.008 1.00 95.12 122 ILE A C 1
ATOM 1011 O O . ILE A 1 122 ? 7.609 -0.892 -8.866 1.00 95.12 122 ILE A O 1
ATOM 1015 N N . ILE A 1 123 ? 5.997 -1.979 -10.000 1.00 93.31 123 ILE A N 1
ATOM 1016 C CA . ILE A 1 123 ? 6.837 -2.562 -11.039 1.00 93.31 123 ILE A CA 1
ATOM 1017 C C . ILE A 1 123 ? 6.254 -2.147 -12.389 1.00 93.31 123 ILE A C 1
ATOM 1019 O O . ILE A 1 123 ? 5.073 -2.343 -12.660 1.00 93.31 123 ILE A O 1
ATOM 1023 N N . GLY A 1 124 ? 7.090 -1.575 -13.243 1.00 93.31 124 GLY A N 1
ATOM 1024 C CA . GLY A 1 124 ? 6.741 -1.169 -14.599 1.00 93.31 124 GLY A CA 1
ATOM 1025 C C . GLY A 1 124 ? 7.986 -0.665 -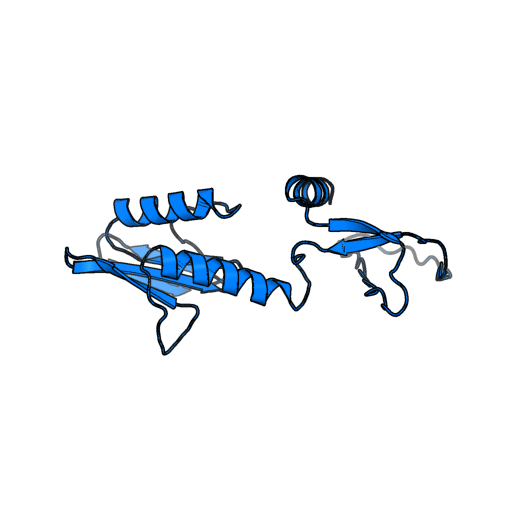15.321 1.00 93.31 124 GLY A C 1
ATOM 1026 O O . GLY A 1 124 ? 9.001 -0.388 -14.679 1.00 93.31 124 GLY A O 1
ATOM 1027 N N . ARG A 1 125 ? 7.926 -0.571 -16.651 1.00 90.25 125 ARG A N 1
ATOM 1028 C CA . ARG A 1 125 ? 9.032 -0.025 -17.460 1.00 90.25 125 ARG A CA 1
ATOM 1029 C C . ARG A 1 125 ? 8.905 1.482 -17.665 1.00 90.25 125 ARG A C 1
ATOM 1031 O O . ARG A 1 125 ? 9.905 2.189 -17.675 1.00 90.25 125 ARG A O 1
ATOM 1038 N N . ASP A 1 126 ? 7.674 1.967 -17.799 1.00 92.25 126 ASP A N 1
ATOM 1039 C CA . ASP A 1 126 ? 7.381 3.380 -18.015 1.00 92.25 126 ASP A CA 1
ATOM 1040 C C . ASP A 1 126 ? 7.360 4.159 -16.689 1.00 92.25 126 ASP A C 1
ATOM 1042 O O . ASP A 1 126 ? 6.421 4.059 -15.891 1.00 92.25 126 ASP A O 1
ATOM 1046 N N . ILE A 1 127 ? 8.402 4.966 -16.479 1.00 92.38 127 ILE A N 1
ATOM 1047 C CA . ILE A 1 127 ? 8.565 5.819 -15.295 1.00 92.38 127 ILE A CA 1
ATOM 1048 C C . ILE A 1 127 ? 7.446 6.864 -15.204 1.00 92.38 127 ILE A C 1
ATOM 1050 O O . ILE A 1 127 ? 6.939 7.117 -14.116 1.00 92.38 127 ILE A O 1
ATOM 1054 N N . GLY A 1 128 ? 6.993 7.424 -16.328 1.00 95.00 128 GLY A N 1
ATOM 1055 C CA . GLY A 1 128 ? 5.927 8.426 -16.341 1.00 95.00 128 GLY A CA 1
ATOM 1056 C C . GLY A 1 128 ? 4.596 7.862 -15.844 1.00 95.00 128 GLY A C 1
ATOM 1057 O O . GLY A 1 128 ? 3.886 8.514 -15.071 1.00 95.00 128 GLY A O 1
ATOM 1058 N N . LYS A 1 129 ? 4.265 6.622 -16.222 1.00 94.50 129 LYS A N 1
ATOM 1059 C CA . LYS A 1 129 ? 3.070 5.932 -15.710 1.00 94.50 129 LYS A CA 1
ATOM 1060 C C . LYS A 1 129 ? 3.211 5.556 -14.229 1.00 94.50 129 LYS A C 1
ATOM 1062 O O . LYS A 1 129 ? 2.236 5.693 -13.486 1.00 94.50 129 LYS A O 1
ATOM 1067 N N . ILE A 1 130 ? 4.402 5.138 -13.790 1.00 95.06 130 ILE A N 1
ATOM 1068 C CA . ILE A 1 130 ? 4.696 4.882 -12.368 1.00 95.06 130 ILE A CA 1
ATOM 1069 C C . ILE A 1 130 ? 4.514 6.162 -11.549 1.00 95.06 130 ILE A C 1
ATOM 1071 O O . ILE A 1 130 ? 3.797 6.154 -10.550 1.00 95.06 130 ILE A O 1
ATOM 1075 N N . ASP A 1 131 ? 5.098 7.273 -11.990 1.00 94.94 131 ASP A N 1
ATOM 1076 C CA . ASP A 1 131 ? 5.011 8.559 -11.300 1.00 94.94 131 ASP A CA 1
ATOM 1077 C C . ASP A 1 131 ? 3.580 9.093 -11.265 1.00 94.94 131 ASP A C 1
ATOM 1079 O O . ASP A 1 131 ? 3.158 9.685 -10.270 1.00 94.94 131 ASP A O 1
ATOM 1083 N N . LYS A 1 132 ? 2.793 8.846 -12.318 1.00 95.50 132 LYS A N 1
ATOM 1084 C CA . LYS A 1 132 ? 1.359 9.147 -12.311 1.00 95.50 132 LYS A CA 1
ATOM 1085 C C . LYS A 1 132 ? 0.633 8.355 -11.222 1.00 95.50 132 LYS A C 1
ATOM 1087 O O . LYS A 1 132 ? -0.108 8.958 -10.451 1.00 95.50 132 LYS A O 1
ATOM 1092 N N . LEU A 1 133 ? 0.863 7.042 -11.121 1.00 95.12 133 LEU A N 1
ATOM 1093 C CA . LEU A 1 133 ? 0.259 6.218 -10.068 1.00 95.12 133 LEU A CA 1
ATOM 1094 C C . LEU A 1 133 ? 0.684 6.691 -8.671 1.00 95.12 133 LEU A C 1
ATOM 1096 O O . LEU A 1 133 ? -0.172 6.860 -7.805 1.00 95.12 133 LEU A O 1
ATOM 1100 N N . LYS A 1 134 ? 1.978 6.967 -8.464 1.00 94.69 134 LYS A N 1
ATOM 1101 C CA . LYS A 1 134 ? 2.496 7.518 -7.203 1.00 94.69 134 LYS A CA 1
ATOM 1102 C C . LYS A 1 134 ? 1.783 8.813 -6.821 1.00 94.69 134 LYS A C 1
ATOM 1104 O O . LYS A 1 134 ? 1.325 8.942 -5.692 1.00 94.69 134 LYS A O 1
ATOM 1109 N N . LYS A 1 135 ? 1.629 9.745 -7.768 1.00 94.38 135 LYS A N 1
ATOM 1110 C CA . LYS A 1 135 ? 0.923 11.014 -7.538 1.00 94.38 135 LYS A CA 1
ATOM 1111 C C . LYS A 1 135 ? -0.540 10.803 -7.154 1.00 94.38 135 LYS A C 1
ATOM 1113 O O . LYS A 1 135 ? -1.002 11.465 -6.231 1.00 94.38 135 LYS A O 1
ATOM 1118 N N . GLU A 1 136 ? -1.267 9.904 -7.818 1.00 94.31 136 GLU A N 1
ATOM 1119 C CA . GLU A 1 136 ? -2.666 9.620 -7.452 1.00 94.31 136 GLU A CA 1
ATOM 1120 C C . GLU A 1 136 ? -2.785 8.950 -6.074 1.00 94.31 136 GLU A C 1
ATOM 1122 O O . GLU A 1 136 ? -3.661 9.308 -5.281 1.00 94.31 136 GLU A O 1
ATOM 1127 N N . LEU A 1 137 ? -1.863 8.041 -5.742 1.00 94.19 137 LEU A N 1
ATOM 1128 C CA . LEU A 1 137 ? -1.792 7.434 -4.415 1.00 94.19 137 LEU A CA 1
ATOM 1129 C C . LEU A 1 137 ? -1.508 8.485 -3.335 1.00 94.19 137 LEU A C 1
ATOM 1131 O O . LEU A 1 137 ? -2.247 8.552 -2.358 1.00 94.19 137 LEU A O 1
ATOM 1135 N N . SER A 1 138 ? -0.515 9.359 -3.530 1.00 92.50 138 SER A N 1
ATOM 1136 C CA . SER A 1 138 ? -0.159 10.406 -2.560 1.00 92.50 138 SER A CA 1
ATOM 1137 C C . SER A 1 138 ? -1.249 11.462 -2.352 1.00 92.50 138 SER A C 1
ATOM 1139 O O . SER A 1 138 ? -1.269 12.119 -1.314 1.00 92.50 138 SER A O 1
ATOM 1141 N N . LYS A 1 139 ? -2.171 11.643 -3.308 1.00 91.94 139 LYS A N 1
ATOM 1142 C CA . LYS A 1 139 ? -3.358 12.494 -3.110 1.00 91.94 139 LYS A CA 1
ATOM 1143 C C . LYS A 1 139 ? -4.387 11.843 -2.187 1.00 91.94 139 LYS A C 1
ATOM 1145 O O . LYS A 1 139 ? -5.070 12.543 -1.444 1.00 91.94 139 LYS A O 1
ATOM 1150 N N . SER A 1 140 ? -4.526 10.521 -2.269 1.00 90.12 140 SER A N 1
ATOM 1151 C CA . SER A 1 140 ? -5.567 9.765 -1.561 1.00 90.12 140 SER A CA 1
ATOM 1152 C C . SER A 1 140 ? -5.103 9.231 -0.207 1.00 90.12 140 SER A C 1
ATOM 1154 O O . SER A 1 140 ? -5.921 9.031 0.695 1.00 90.12 140 SER A O 1
ATOM 1156 N N . PHE A 1 141 ? -3.800 8.998 -0.063 1.00 89.31 141 PHE A N 1
ATOM 1157 C CA . PHE A 1 141 ? -3.192 8.332 1.076 1.00 89.31 141 PHE A CA 1
ATOM 1158 C C . PHE A 1 141 ? -1.977 9.113 1.572 1.00 89.31 141 PHE A C 1
ATOM 1160 O O . PHE A 1 141 ? -1.125 9.540 0.795 1.00 89.31 141 PHE A O 1
ATOM 1167 N N . GLU A 1 142 ? -1.885 9.270 2.891 1.00 85.06 142 GLU A N 1
ATOM 1168 C CA . GLU A 1 142 ? -0.692 9.804 3.539 1.00 85.06 142 GLU A CA 1
ATOM 1169 C C . GLU A 1 142 ? 0.406 8.736 3.481 1.00 85.06 142 GLU A C 1
ATOM 1171 O O . GLU A 1 142 ? 0.354 7.736 4.194 1.00 85.06 142 GLU A O 1
ATOM 1176 N N . MET A 1 143 ? 1.367 8.918 2.577 1.00 86.12 143 MET A N 1
ATOM 1177 C CA . MET A 1 143 ? 2.440 7.958 2.331 1.00 86.12 143 MET A CA 1
ATOM 1178 C C . MET A 1 143 ? 3.748 8.665 1.988 1.00 86.12 143 MET A C 1
ATOM 1180 O O . MET A 1 143 ? 3.758 9.807 1.527 1.00 86.12 143 MET A O 1
ATOM 1184 N N . LYS A 1 144 ? 4.862 7.961 2.189 1.00 88.00 144 LYS A N 1
ATOM 1185 C CA . LYS A 1 144 ? 6.202 8.446 1.863 1.00 88.00 144 LYS A CA 1
ATOM 1186 C C . LYS A 1 144 ? 6.740 7.690 0.653 1.00 88.00 144 LYS A C 1
ATOM 1188 O O . LYS A 1 144 ?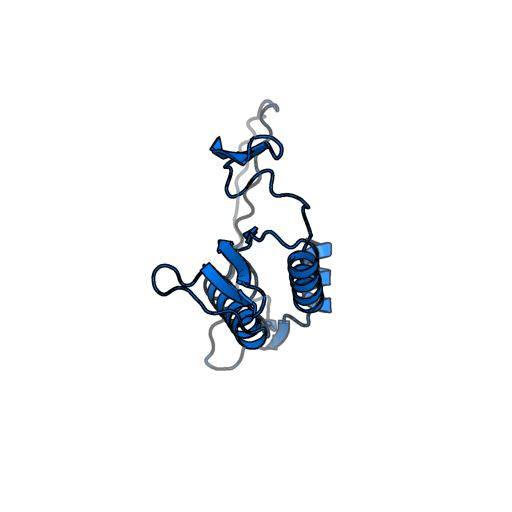 6.801 6.466 0.678 1.00 88.00 144 LYS A O 1
ATOM 1193 N N . ASP A 1 145 ? 7.166 8.418 -0.375 1.00 89.38 145 ASP A N 1
ATOM 1194 C CA . ASP A 1 145 ? 7.937 7.819 -1.463 1.00 89.38 145 ASP A CA 1
ATOM 1195 C C . ASP A 1 145 ? 9.366 7.547 -0.975 1.00 89.38 145 ASP A C 1
ATOM 1197 O O . ASP A 1 145 ? 10.062 8.452 -0.507 1.00 89.38 145 ASP A O 1
ATOM 1201 N N . LEU A 1 146 ? 9.781 6.283 -1.047 1.00 90.25 146 LEU A N 1
ATOM 1202 C CA . LEU A 1 146 ? 11.122 5.831 -0.672 1.00 90.25 146 LEU A CA 1
ATOM 1203 C C . LEU A 1 146 ? 12.079 5.785 -1.875 1.00 90.25 146 LEU A C 1
ATOM 1205 O O . LEU A 1 146 ? 13.247 5.438 -1.714 1.00 90.25 146 LEU A O 1
ATOM 1209 N N . GLY A 1 147 ? 11.607 6.154 -3.068 1.00 90.50 147 GLY A N 1
ATOM 1210 C CA . GLY A 1 147 ? 12.386 6.113 -4.298 1.00 90.50 147 GLY A CA 1
ATOM 1211 C C . GLY A 1 147 ? 12.498 4.695 -4.872 1.00 90.50 147 GLY A C 1
ATOM 1212 O O . GLY A 1 147 ? 11.571 3.890 -4.738 1.00 90.50 147 GLY A O 1
ATOM 1213 N N . PRO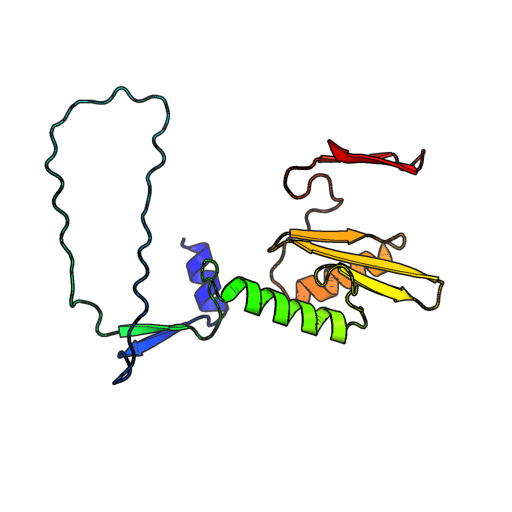 A 1 148 ? 13.599 4.376 -5.578 1.00 89.75 148 PRO A N 1
ATOM 1214 C CA . PRO A 1 148 ? 13.846 3.031 -6.084 1.00 89.75 148 PRO A CA 1
ATOM 1215 C C . PRO A 1 148 ? 13.890 2.004 -4.947 1.00 89.75 148 PRO A C 1
ATOM 1217 O O . PRO A 1 148 ? 14.576 2.200 -3.947 1.00 89.75 148 PRO A O 1
ATOM 1220 N N . ALA A 1 149 ? 13.182 0.885 -5.114 1.00 90.62 149 ALA A N 1
ATOM 1221 C CA . ALA A 1 149 ? 13.142 -0.160 -4.098 1.00 90.62 149 ALA A CA 1
ATOM 1222 C C . ALA A 1 149 ? 14.526 -0.812 -3.927 1.00 90.62 149 ALA A C 1
ATOM 1224 O O . ALA A 1 149 ? 14.983 -1.541 -4.808 1.00 90.62 149 ALA A O 1
ATOM 1225 N N . ILE A 1 150 ? 15.160 -0.538 -2.785 1.00 91.19 150 ILE A N 1
ATOM 1226 C CA . ILE A 1 150 ? 16.433 -1.131 -2.339 1.00 91.19 150 ILE A CA 1
ATOM 1227 C C . ILE A 1 150 ? 16.229 -2.260 -1.326 1.00 91.19 150 ILE A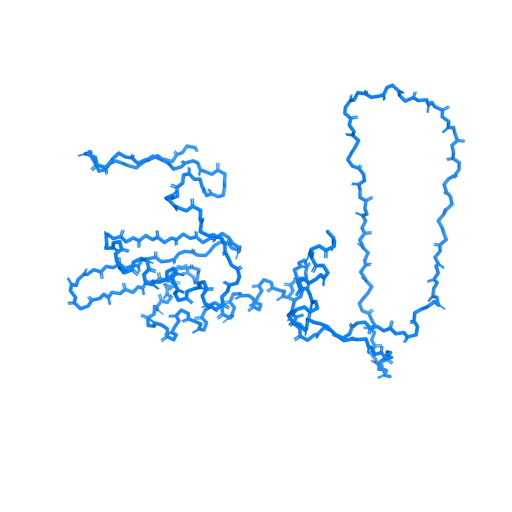 C 1
ATOM 1229 O O . ILE A 1 150 ? 17.114 -3.090 -1.134 1.00 91.19 150 ILE A O 1
ATOM 1233 N N . GLN A 1 151 ? 15.074 -2.285 -0.662 1.00 89.88 151 GLN A N 1
ATOM 1234 C CA . GLN A 1 151 ? 14.716 -3.276 0.340 1.00 89.88 151 GLN A CA 1
ATOM 1235 C C . GLN A 1 151 ? 13.193 -3.378 0.440 1.00 89.88 151 GLN A C 1
ATOM 1237 O O . GLN A 1 151 ? 12.506 -2.360 0.371 1.00 89.88 151 GLN A O 1
ATOM 1242 N N . ILE A 1 152 ? 12.673 -4.591 0.619 1.00 88.31 152 ILE A N 1
ATOM 1243 C CA . ILE A 1 152 ? 11.261 -4.853 0.917 1.00 88.31 152 ILE A CA 1
ATOM 1244 C C . ILE A 1 152 ? 11.166 -6.079 1.829 1.00 88.31 152 ILE A C 1
ATOM 1246 O O . ILE A 1 152 ? 11.827 -7.078 1.570 1.00 88.31 152 ILE A O 1
ATOM 1250 N N . LEU A 1 153 ? 10.408 -6.011 2.928 1.00 86.94 153 LEU A N 1
ATOM 1251 C CA . LEU A 1 153 ? 10.256 -7.127 3.887 1.00 86.94 153 LEU A CA 1
ATOM 1252 C C . LEU A 1 153 ? 11.575 -7.710 4.426 1.00 86.94 153 LEU A C 1
ATOM 1254 O O . LEU A 1 153 ? 11.671 -8.898 4.717 1.00 86.94 153 LEU A O 1
ATOM 1258 N N . GLY A 1 154 ? 12.613 -6.879 4.539 1.00 86.81 154 GLY A N 1
ATOM 1259 C CA . GLY A 1 154 ? 13.948 -7.332 4.947 1.00 86.81 154 GLY A CA 1
ATOM 1260 C C . GLY A 1 154 ? 14.779 -7.974 3.832 1.00 86.81 154 GLY A C 1
ATOM 1261 O O . GLY A 1 154 ? 15.942 -8.271 4.067 1.00 86.81 154 GLY A O 1
ATOM 1262 N N . ILE A 1 155 ? 14.227 -8.127 2.626 1.00 90.94 155 ILE A N 1
ATOM 1263 C CA . ILE A 1 155 ? 14.933 -8.614 1.438 1.00 90.94 155 ILE A CA 1
ATOM 1264 C C . ILE A 1 155 ? 15.573 -7.421 0.742 1.00 90.94 155 ILE A C 1
ATOM 1266 O O . ILE A 1 155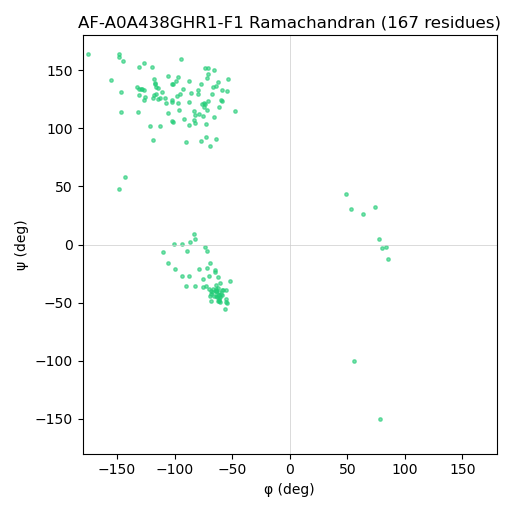 ? 14.872 -6.482 0.350 1.00 90.94 155 ILE A O 1
ATOM 1270 N N . LYS A 1 156 ? 16.891 -7.447 0.560 1.00 92.75 156 LYS A N 1
ATOM 1271 C CA . LYS A 1 156 ? 17.604 -6.407 -0.179 1.00 92.75 156 LYS A CA 1
ATOM 1272 C C . LYS A 1 156 ? 17.459 -6.657 -1.675 1.00 92.75 156 LYS A C 1
ATOM 1274 O O . LYS A 1 156 ? 17.675 -7.763 -2.159 1.00 92.75 156 LYS A O 1
ATOM 1279 N N . ILE A 1 157 ? 17.124 -5.605 -2.412 1.00 92.31 157 ILE A N 1
ATOM 1280 C CA . ILE A 1 157 ? 16.973 -5.630 -3.865 1.00 92.31 157 ILE A CA 1
ATOM 1281 C C . ILE A 1 157 ? 18.163 -4.897 -4.474 1.00 92.31 157 ILE A C 1
ATOM 1283 O O . ILE A 1 157 ? 18.378 -3.715 -4.213 1.00 92.31 157 ILE A O 1
ATOM 1287 N N . SER A 1 158 ? 18.922 -5.590 -5.317 1.00 90.12 158 SER A N 1
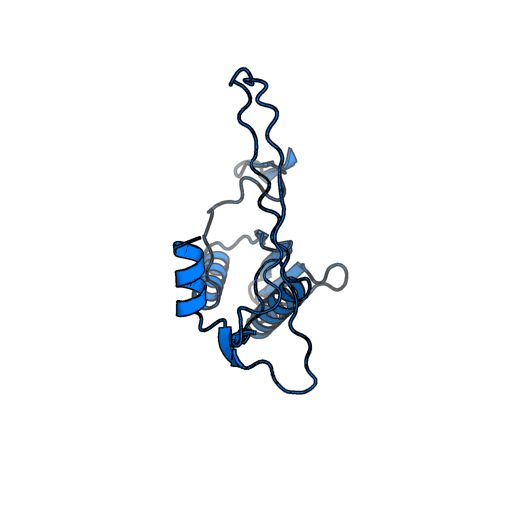ATOM 1288 C CA . SER A 1 158 ? 19.987 -4.990 -6.127 1.00 90.12 158 SER A CA 1
ATOM 1289 C C . SER A 1 158 ? 19.647 -5.140 -7.603 1.00 90.12 158 SER A C 1
ATOM 1291 O O . SER A 1 158 ? 19.147 -6.182 -8.025 1.00 90.12 158 SER A O 1
ATOM 1293 N N . ARG A 1 159 ? 19.883 -4.089 -8.391 1.00 88.50 159 ARG A N 1
ATOM 1294 C CA . ARG A 1 159 ? 19.543 -4.047 -9.817 1.00 88.50 159 ARG A CA 1
ATOM 1295 C C . ARG A 1 159 ? 20.755 -3.605 -10.614 1.00 88.50 159 ARG A C 1
ATOM 1297 O O . ARG A 1 159 ? 21.385 -2.611 -10.269 1.00 88.50 159 ARG A O 1
ATOM 1304 N N . ASP A 1 160 ? 21.028 -4.320 -11.690 1.00 87.19 160 ASP A N 1
ATOM 1305 C CA . ASP A 1 160 ? 22.003 -3.946 -12.701 1.00 87.19 160 ASP A CA 1
ATOM 1306 C C . ASP A 1 160 ? 21.239 -3.648 -13.992 1.00 87.19 160 ASP A C 1
ATOM 1308 O O . ASP A 1 160 ? 20.764 -4.549 -14.688 1.00 87.19 160 ASP A O 1
ATOM 1312 N N . GLY A 1 161 ? 21.073 -2.352 -14.257 1.00 76.19 161 GLY A N 1
ATOM 1313 C CA . GLY A 1 161 ? 20.329 -1.850 -15.407 1.00 76.19 161 GLY A CA 1
ATOM 1314 C C . GLY A 1 161 ? 21.048 -2.040 -16.742 1.00 76.19 161 GLY A C 1
ATOM 1315 O O . GLY A 1 161 ? 20.377 -2.036 -17.768 1.00 76.19 161 GLY A O 1
ATOM 1316 N N . THR A 1 162 ? 22.372 -2.235 -16.754 1.00 79.31 162 THR A N 1
ATOM 1317 C CA . THR A 1 162 ? 23.118 -2.468 -18.001 1.00 79.31 162 THR A CA 1
ATOM 1318 C C . THR A 1 162 ? 23.030 -3.924 -18.435 1.00 79.31 162 THR A C 1
ATOM 1320 O O . THR A 1 162 ? 22.904 -4.189 -19.627 1.00 79.31 162 THR A O 1
ATOM 1323 N N . ASN A 1 163 ? 23.009 -4.865 -17.486 1.00 82.62 163 ASN A N 1
ATOM 1324 C CA . ASN A 1 163 ? 22.886 -6.297 -17.786 1.00 82.62 163 ASN A CA 1
ATOM 1325 C C . ASN A 1 163 ? 21.473 -6.871 -17.584 1.00 82.62 163 ASN A C 1
ATOM 1327 O O . ASN A 1 163 ? 21.274 -8.072 -17.763 1.00 82.62 163 ASN A O 1
ATOM 1331 N N . GLY A 1 164 ? 20.502 -6.052 -17.169 1.00 82.31 164 GLY A N 1
ATOM 1332 C CA . GLY A 1 164 ? 19.126 -6.488 -16.907 1.00 82.31 164 GLY A CA 1
ATOM 1333 C C . GLY A 1 164 ? 19.003 -7.495 -15.758 1.00 82.31 164 GLY A C 1
ATOM 1334 O O . GLY A 1 164 ? 18.077 -8.305 -15.748 1.00 82.31 164 GLY A O 1
ATOM 1335 N N . LYS A 1 165 ? 19.942 -7.482 -14.803 1.00 86.81 165 LYS A N 1
ATOM 1336 C CA . LYS A 1 165 ? 19.980 -8.441 -13.689 1.00 86.81 165 LYS A CA 1
ATOM 1337 C C . LYS A 1 165 ? 19.335 -7.861 -12.433 1.00 86.81 165 LYS A C 1
ATOM 1339 O O . LYS A 1 165 ? 19.474 -6.676 -12.127 1.00 86.81 165 LYS A O 1
ATOM 1344 N N . LEU A 1 166 ? 18.651 -8.723 -11.686 1.00 88.81 166 LEU A N 1
ATOM 1345 C CA . LEU A 1 166 ? 18.040 -8.407 -10.399 1.00 88.81 166 LEU A CA 1
ATOM 1346 C C . LEU A 1 166 ? 18.437 -9.478 -9.381 1.00 88.81 166 LEU A C 1
ATOM 1348 O O . LEU A 1 166 ? 18.275 -10.668 -9.642 1.00 88.81 166 LEU A O 1
ATOM 1352 N N . TRP A 1 167 ? 18.949 -9.047 -8.229 1.00 90.94 167 TRP A N 1
ATOM 1353 C CA . TRP A 1 167 ? 19.328 -9.918 -7.117 1.00 90.94 167 TRP A CA 1
ATOM 1354 C C . TRP A 1 167 ? 18.494 -9.606 -5.884 1.00 90.94 167 TRP A C 1
ATOM 1356 O O . TRP A 1 167 ? 18.211 -8.440 -5.592 1.00 90.94 167 TRP A O 1
ATOM 1366 N N . LEU A 1 168 ? 18.151 -10.669 -5.164 1.00 91.38 168 LEU A N 1
ATOM 1367 C CA . LEU A 1 168 ? 17.482 -10.641 -3.873 1.00 91.38 168 LEU A CA 1
ATOM 1368 C C . LEU A 1 168 ? 18.424 -11.298 -2.862 1.00 91.38 168 LEU A C 1
ATOM 1370 O O . LEU A 1 168 ? 18.897 -12.406 -3.119 1.00 91.38 168 LEU A O 1
ATOM 1374 N N . SER A 1 169 ? 18.736 -10.607 -1.768 1.00 85.38 169 SER A N 1
ATOM 1375 C CA . SER A 1 169 ? 19.654 -11.087 -0.724 1.00 85.38 169 SER A CA 1
ATOM 1376 C C . SER A 1 169 ? 19.113 -10.808 0.664 1.00 85.38 169 SER A C 1
ATOM 1378 O O . SER A 1 169 ? 18.598 -9.677 0.837 1.00 85.38 169 SER A O 1
#

Solvent-acc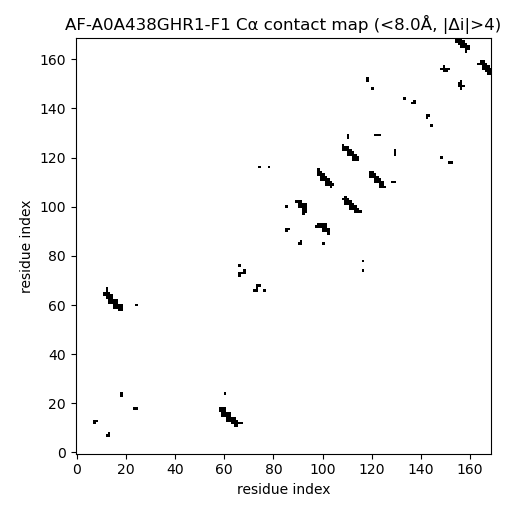essible surface area (backbone atoms only — not comparable to full-atom values): 11044 Å² total; per-residue (Å²): 106,73,68,57,52,52,50,39,58,76,64,57,26,55,45,81,39,66,71,56,89,97,61,82,82,82,82,82,83,81,77,86,75,81,78,79,72,97,82,67,88,78,77,90,70,93,70,86,85,84,85,83,79,82,89,81,82,68,72,58,40,76,50,67,75,47,75,50,88,92,42,88,64,21,62,58,54,51,48,53,55,51,50,53,51,41,46,75,72,62,31,43,64,42,92,93,41,77,50,34,32,41,30,78,45,97,87,72,50,52,41,41,38,39,55,55,97,88,51,73,46,82,46,62,84,55,62,72,62,50,52,49,51,51,53,57,45,55,73,78,39,98,72,80,88,80,72,78,76,49,60,58,97,86,35,32,41,48,76,40,83,90,78,73,44,77,48,79,88

Foldseek 3Di:
DVVVVVVCVVVVFWDKDFDDPPDDADDDDDDPDDDDDPDDDDDPDPDDDDDDDPPDDPRIDIDTPADDPPDPCNLVVVLVVVLVVLVVVPWDADPVDNQWTWDADPVRWIWIWGDDSPDIDIDTDDPVVVVVVVVSCVVVDVDDDPDPQQDDPNWGWDADPVVRDIDTD

Secondary structure (DSSP, 8-state):
-HHHHHHHHHTT-EEEEEPPTT---------------S----------------TT--SEEEEESSPPTTSTTHHHHHHHHHHHHHHHTTPEEPSS-TTEEEEE-TTS-EEEEEEETTEEEEEES-HHHHHHHHHHHHHHS------S-SEETTEEEEEETTTTEEEE-

InterPro domains:
  IPR013103 Reverse transcriptase, RNA-dependent DNA polymerase [PF07727] (61-162)
  IPR043502 DNA/RNA polymerase superfamily [SSF56672] (39-161)

Nearest PDB structures (foldseek):
  7jmn-assembly1_N  TM=4.998E-01  e=1.479E+00  Thermochaetoides thermophila DSM 1495
  7aht-assembly1_A  TM=5.066E-01  e=2.362E+00  Bacillus subtilis subsp. subtilis str. 168
  9asp-assembly1_B  TM=2.469E-01  e=3.999E+00  Homo sapiens
  9blr-assembly1_A  TM=2.332E-01  e=8.554E+00  Homo sapiens
  6ywy-assembly1_M  TM=1.739E-01  e=6.385E+00  Neurospora crassa

Radius of gyration: 23.06 Å; Cα contacts (8 Å, |Δi|>4): 143; chains: 1; bounding box: 51×32×72 Å

pLDDT: mean 79.88, std 18.58, range [33.97, 97.75]